Protein AF-A0A386TYF2-F1 (afdb_monomer_lite)

Secondary structure (DSSP, 8-state):
---------THHHHHHHHHHHHEEEEEEEEEEE-TTS-EEEEEEEEEEEEEEEGGGHHHHHHHHHHTTT-SEEEEEGGGTEEEEEE-SHHHHHHHIIIIITTS---SHHHHHHHHHHHHHHHTT--EESSHHHHHHHH---THHHHHHHHTT--HHHHHHHHHHHHGGG-TT-GGG-

pLDDT: mean 85.6, std 17.64, range [32.5, 98.44]

Radius of gyration: 18.04 Å; chains: 1; bounding box: 33×43×67 Å

Structure (mmCIF, N/CA/C/O backbone):
data_AF-A0A386TYF2-F1
#
_entry.id   AF-A0A386TYF2-F1
#
loop_
_atom_site.group_PDB
_atom_site.id
_atom_site.type_symbol
_atom_site.label_atom_id
_atom_site.label_alt_id
_atom_site.label_comp_id
_atom_site.label_asym_id
_atom_site.label_entity_id
_atom_site.label_seq_id
_atom_site.pdbx_PDB_ins_code
_atom_site.Cartn_x
_atom_site.Cartn_y
_atom_site.Cartn_z
_atom_site.occupancy
_atom_site.B_iso_or_equiv
_atom_site.auth_seq_id
_atom_site.auth_comp_id
_atom_site.auth_asym_id
_atom_site.auth_atom_id
_atom_site.pdbx_PDB_model_num
ATOM 1 N N . MET A 1 1 ? 14.146 -8.128 36.044 1.00 33.00 1 MET A N 1
ATOM 2 C CA . MET A 1 1 ? 12.817 -8.652 35.669 1.00 33.00 1 MET A CA 1
ATOM 3 C C . MET A 1 1 ? 12.131 -7.577 34.838 1.00 33.00 1 MET A C 1
ATOM 5 O O . MET A 1 1 ? 11.659 -6.600 35.399 1.00 33.00 1 MET A O 1
ATOM 9 N N . MET A 1 2 ? 12.237 -7.659 33.509 1.00 32.50 2 MET A N 1
ATOM 10 C CA . MET A 1 2 ? 11.635 -6.668 32.611 1.00 32.50 2 MET A CA 1
ATOM 11 C C . MET A 1 2 ? 10.142 -6.954 32.494 1.00 32.50 2 MET A C 1
ATOM 13 O O . MET A 1 2 ? 9.746 -8.071 32.171 1.00 32.50 2 MET A O 1
ATOM 17 N N . ILE A 1 3 ? 9.334 -5.947 32.806 1.00 37.25 3 ILE A N 1
ATOM 18 C CA . ILE A 1 3 ? 7.883 -5.991 32.674 1.00 37.25 3 ILE A CA 1
ATOM 19 C C . ILE A 1 3 ? 7.567 -6.155 31.184 1.00 37.25 3 ILE A C 1
ATOM 21 O O . ILE A 1 3 ? 7.871 -5.289 30.367 1.00 37.25 3 ILE A O 1
ATOM 25 N N . THR A 1 4 ? 6.980 -7.294 30.835 1.00 41.66 4 THR A N 1
ATOM 26 C CA . THR A 1 4 ? 6.331 -7.543 29.551 1.00 41.66 4 THR A CA 1
ATOM 27 C C . THR A 1 4 ? 5.233 -6.503 29.343 1.00 41.66 4 THR A C 1
ATOM 29 O O . THR A 1 4 ? 4.177 -6.599 29.969 1.00 41.66 4 THR A O 1
ATOM 32 N N . ASN A 1 5 ? 5.444 -5.529 28.454 1.00 36.44 5 ASN A N 1
ATOM 33 C CA . ASN A 1 5 ? 4.356 -4.683 27.965 1.00 36.44 5 ASN A CA 1
ATOM 34 C C . ASN A 1 5 ? 3.533 -5.493 26.955 1.00 36.44 5 ASN A C 1
ATOM 36 O O . ASN A 1 5 ? 3.601 -5.301 25.747 1.00 36.44 5 ASN A O 1
ATOM 40 N N . ASN A 1 6 ? 2.747 -6.428 27.484 1.00 41.59 6 ASN A N 1
ATOM 41 C CA . ASN A 1 6 ? 1.716 -7.174 26.772 1.00 41.59 6 ASN A CA 1
ATOM 42 C C . ASN A 1 6 ? 0.462 -6.293 26.578 1.00 41.59 6 ASN A C 1
ATOM 44 O O . ASN A 1 6 ? -0.670 -6.749 26.723 1.00 41.59 6 ASN A O 1
ATOM 48 N N . ASN A 1 7 ? 0.658 -4.996 26.305 1.00 44.41 7 ASN A N 1
ATOM 49 C CA . ASN A 1 7 ? -0.407 -4.119 25.844 1.00 44.41 7 ASN A CA 1
ATOM 50 C C . ASN A 1 7 ? -0.660 -4.511 24.396 1.00 44.41 7 ASN A C 1
ATOM 52 O O . ASN A 1 7 ? -0.012 -3.990 23.492 1.00 44.41 7 ASN A O 1
ATOM 56 N N . ASN A 1 8 ? -1.543 -5.496 24.217 1.00 57.31 8 ASN A N 1
ATOM 57 C CA . ASN A 1 8 ? -2.093 -5.932 22.941 1.00 57.31 8 ASN A CA 1
ATOM 58 C C . ASN A 1 8 ? -2.192 -4.739 21.989 1.00 57.31 8 ASN A C 1
ATOM 60 O O . ASN A 1 8 ? -3.055 -3.881 22.180 1.00 57.31 8 ASN A O 1
ATOM 64 N N . ASN A 1 9 ? -1.281 -4.649 21.018 1.00 76.88 9 ASN A N 1
ATOM 65 C CA . ASN A 1 9 ? -1.188 -3.484 20.153 1.00 76.88 9 ASN A CA 1
ATOM 66 C C . ASN A 1 9 ? -2.365 -3.496 19.164 1.00 76.88 9 ASN A C 1
ATOM 68 O O . ASN A 1 9 ? -2.241 -3.968 18.034 1.00 76.88 9 ASN A O 1
ATOM 72 N N . LYS A 1 10 ? -3.524 -3.013 19.632 1.00 91.38 10 LYS A N 1
ATOM 73 C CA . LYS A 1 10 ? -4.801 -2.904 18.908 1.00 91.38 10 LYS A CA 1
ATOM 74 C C . LYS A 1 10 ? -4.659 -2.147 17.593 1.00 91.38 10 LYS A C 1
ATOM 76 O O . LYS A 1 10 ? -5.454 -2.378 16.683 1.00 91.38 10 LYS A O 1
ATOM 81 N N . PHE A 1 11 ? -3.640 -1.290 17.494 1.00 94.06 11 PHE A N 1
ATOM 82 C CA . PHE A 1 11 ? -3.335 -0.531 16.296 1.00 94.06 11 PHE A CA 1
ATOM 83 C C . PHE A 1 11 ? -3.154 -1.433 15.081 1.00 94.06 11 PHE A C 1
ATOM 85 O O . PHE A 1 11 ? -3.748 -1.135 14.060 1.00 94.06 11 PHE A O 1
ATOM 92 N N . PHE A 1 12 ? -2.388 -2.530 15.151 1.00 94.88 12 PHE A N 1
ATOM 93 C CA . PHE A 1 12 ? -2.109 -3.315 13.941 1.00 94.88 12 PHE A CA 1
ATOM 94 C C . PHE A 1 12 ? -3.345 -4.039 13.388 1.00 94.88 12 PHE A C 1
ATOM 96 O O . PHE A 1 12 ? -3.616 -3.873 12.199 1.00 94.88 12 PHE A O 1
ATOM 103 N N . PRO A 1 13 ? -4.146 -4.766 14.195 1.00 95.12 13 PRO A N 1
ATOM 104 C CA . PRO A 1 13 ? -5.418 -5.302 13.720 1.00 95.12 13 PRO A CA 1
ATOM 105 C C . PRO A 1 13 ? -6.351 -4.217 13.166 1.00 95.12 13 PRO A C 1
ATOM 107 O O . PRO A 1 13 ? -6.885 -4.370 12.069 1.00 95.12 13 PRO A O 1
ATOM 110 N N . TRP A 1 14 ? -6.492 -3.092 13.880 1.00 95.44 14 TRP A N 1
ATOM 111 C CA . TRP A 1 14 ? -7.281 -1.951 13.412 1.00 95.44 14 TRP A CA 1
ATOM 112 C C . TRP A 1 14 ? -6.755 -1.390 12.087 1.00 95.44 14 TRP A C 1
ATOM 114 O O . TRP A 1 14 ? -7.526 -1.156 11.162 1.00 95.44 14 TRP A O 1
ATOM 124 N N . PHE A 1 15 ? -5.445 -1.220 11.957 1.00 96.19 15 PHE A N 1
ATOM 125 C CA . PHE A 1 15 ? -4.796 -0.662 10.780 1.00 96.19 15 PHE A CA 1
ATOM 126 C C . PHE A 1 15 ? -4.966 -1.571 9.563 1.00 96.19 15 PHE A C 1
ATOM 128 O O . PHE A 1 15 ? -5.237 -1.076 8.472 1.00 96.19 15 PHE A O 1
ATOM 135 N N . VAL A 1 16 ? -4.889 -2.895 9.732 1.00 96.06 16 VAL A N 1
ATOM 136 C CA . VAL A 1 16 ? -5.169 -3.833 8.635 1.00 96.06 16 VAL A CA 1
ATOM 137 C C . VAL A 1 16 ? -6.628 -3.744 8.194 1.00 96.06 16 VAL A C 1
ATOM 139 O O . VAL A 1 16 ? -6.886 -3.667 6.994 1.00 96.06 16 VAL A O 1
ATOM 142 N N . GLY A 1 17 ? -7.573 -3.643 9.132 1.00 95.62 17 GLY A N 1
ATOM 143 C CA . GLY A 1 17 ? -8.981 -3.391 8.809 1.00 95.62 17 GLY A CA 1
ATOM 144 C C . GLY A 1 17 ? -9.199 -2.069 8.082 1.00 95.62 17 GLY A C 1
ATOM 145 O O . GLY A 1 17 ? -9.898 -2.009 7.071 1.00 95.62 17 GLY A O 1
ATOM 146 N N . PHE A 1 18 ? -8.545 -1.008 8.548 1.00 96.12 18 PHE A N 1
ATOM 147 C CA . PHE A 1 18 ? -8.551 0.291 7.888 1.00 96.12 18 PHE A CA 1
ATOM 148 C C . PHE A 1 18 ? -7.983 0.196 6.466 1.00 96.12 18 PHE A C 1
ATOM 150 O O . PHE A 1 18 ? -8.555 0.749 5.526 1.00 96.12 18 PHE A O 1
ATOM 157 N N . CYS A 1 19 ? -6.908 -0.570 6.276 1.00 96.44 19 CYS A N 1
ATOM 158 C CA . CYS A 1 19 ? -6.341 -0.812 4.960 1.00 96.44 19 CYS A CA 1
ATOM 159 C C . CYS A 1 19 ? -7.258 -1.607 4.038 1.00 96.44 19 CYS A C 1
ATOM 161 O O . CYS A 1 19 ? -7.335 -1.289 2.851 1.00 96.44 19 CYS A O 1
ATOM 163 N N . ASP A 1 20 ? -7.989 -2.584 4.568 1.00 94.94 20 ASP A N 1
ATOM 164 C CA . ASP A 1 20 ? -9.006 -3.285 3.795 1.00 94.94 20 ASP A CA 1
ATOM 165 C C . ASP A 1 20 ? -10.074 -2.312 3.241 1.00 94.94 20 ASP A C 1
ATOM 167 O O . ASP A 1 20 ? -10.586 -2.508 2.136 1.00 94.94 20 ASP A O 1
ATOM 171 N N . ALA A 1 21 ? -10.361 -1.219 3.961 1.00 93.94 21 ALA A N 1
ATOM 172 C CA . ALA A 1 21 ? -11.353 -0.214 3.578 1.00 93.94 21 ALA A CA 1
ATOM 173 C C . ALA A 1 21 ? -10.824 0.945 2.702 1.00 93.94 21 ALA A C 1
ATOM 175 O O . ALA A 1 21 ? -11.572 1.414 1.835 1.00 93.94 21 ALA A O 1
ATOM 176 N N . GLU A 1 22 ? -9.593 1.423 2.936 1.00 93.69 22 GLU A N 1
ATOM 177 C CA . GLU A 1 22 ? -9.068 2.691 2.380 1.00 93.69 22 GLU A CA 1
ATOM 178 C C . GLU A 1 22 ? -7.671 2.599 1.731 1.00 93.69 22 GLU A C 1
ATOM 180 O O . GLU A 1 22 ? -7.291 3.486 0.960 1.00 93.69 22 GLU A O 1
ATOM 185 N N . CYS A 1 23 ? -6.876 1.557 2.006 1.00 94.75 23 CYS A N 1
ATOM 186 C CA . CYS A 1 23 ? -5.542 1.438 1.405 1.00 94.75 23 CYS A CA 1
ATOM 187 C C . CYS A 1 23 ? -5.628 1.045 -0.076 1.00 94.75 23 CYS A C 1
ATOM 189 O O . CYS A 1 23 ? -6.568 0.405 -0.543 1.00 94.75 23 CYS A O 1
ATOM 191 N N . SER A 1 24 ? -4.589 1.395 -0.827 1.00 95.69 24 SER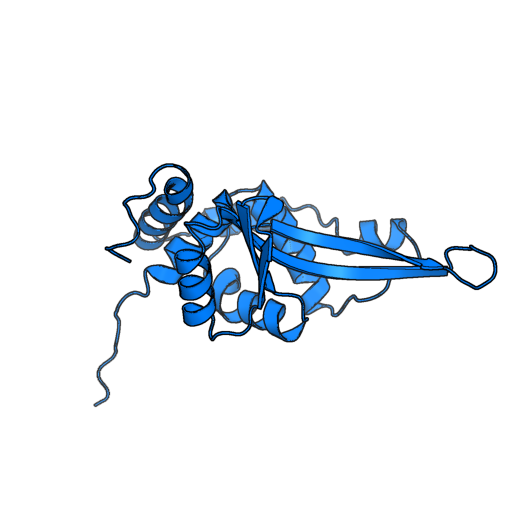 A N 1
ATOM 192 C CA . SER A 1 24 ? -4.374 0.948 -2.196 1.00 95.69 24 SER A CA 1
ATOM 193 C C . SER A 1 24 ? -2.982 0.344 -2.325 1.00 95.69 24 SER A C 1
ATOM 195 O O . SER A 1 24 ? -1.974 1.034 -2.146 1.00 95.69 24 SER A O 1
ATOM 197 N N . PHE A 1 25 ? -2.939 -0.948 -2.651 1.00 96.25 25 PHE A N 1
ATOM 198 C CA . PHE A 1 25 ? -1.725 -1.669 -3.029 1.00 96.25 25 PHE A CA 1
ATOM 199 C C . PHE A 1 25 ? -1.567 -1.594 -4.547 1.00 96.25 25 PHE A C 1
ATOM 201 O O . PHE A 1 25 ? -2.369 -2.145 -5.308 1.00 96.25 25 PHE A O 1
ATOM 208 N N . ILE A 1 26 ? -0.554 -0.860 -4.994 1.00 94.94 26 ILE A N 1
ATOM 209 C CA . ILE A 1 26 ? -0.356 -0.505 -6.395 1.00 94.94 26 ILE A CA 1
ATOM 210 C C . ILE A 1 26 ? 0.889 -1.212 -6.912 1.00 94.94 26 ILE A C 1
ATOM 212 O O . ILE A 1 26 ? 1.979 -1.035 -6.374 1.00 94.94 26 ILE A O 1
ATOM 216 N N . THR A 1 27 ? 0.718 -1.957 -8.001 1.00 93.81 27 THR A N 1
ATOM 217 C CA . THR A 1 27 ? 1.809 -2.534 -8.790 1.00 93.81 27 THR A CA 1
ATOM 218 C C . THR A 1 27 ? 1.598 -2.127 -10.242 1.00 93.81 27 THR A C 1
ATOM 220 O O . THR A 1 27 ? 0.709 -2.654 -10.906 1.00 93.81 27 THR A O 1
ATOM 223 N N . ASN A 1 28 ? 2.380 -1.158 -10.717 1.00 92.06 28 ASN A N 1
ATOM 224 C CA . ASN A 1 28 ? 2.200 -0.549 -12.035 1.00 92.06 28 ASN A CA 1
ATOM 225 C C . ASN A 1 28 ? 3.414 -0.771 -12.934 1.00 92.06 28 ASN A C 1
ATOM 227 O O . ASN A 1 28 ? 4.559 -0.678 -12.487 1.00 92.06 28 ASN A O 1
ATOM 231 N N . LEU A 1 29 ? 3.152 -0.952 -14.226 1.00 92.75 29 LEU A N 1
ATOM 232 C CA . LEU A 1 29 ? 4.169 -0.910 -15.269 1.00 92.75 29 LEU A CA 1
ATOM 233 C C . LEU A 1 29 ? 4.366 0.522 -15.765 1.00 92.75 29 LEU A C 1
ATOM 235 O O . LEU A 1 29 ? 3.410 1.230 -16.073 1.00 92.75 29 LEU A O 1
ATOM 239 N N . VAL A 1 30 ? 5.624 0.938 -15.874 1.00 93.62 30 VAL A N 1
ATOM 240 C CA . VAL A 1 30 ? 6.022 2.220 -16.459 1.00 93.62 30 VAL A CA 1
ATOM 241 C C . VAL A 1 30 ? 6.901 1.932 -17.677 1.00 93.62 30 VAL A C 1
ATOM 243 O O . VAL A 1 30 ? 8.011 1.421 -17.492 1.00 93.62 30 VAL A O 1
ATOM 246 N N . PRO A 1 31 ? 6.445 2.226 -18.910 1.00 94.50 31 PRO A N 1
ATOM 247 C CA . PRO A 1 31 ? 7.212 1.921 -20.112 1.00 94.50 31 PRO A CA 1
ATOM 248 C C . PRO A 1 31 ? 8.528 2.705 -20.135 1.00 94.50 31 PRO A C 1
ATOM 250 O O . PRO A 1 31 ? 8.576 3.900 -19.837 1.00 94.50 31 PRO A O 1
ATOM 253 N N . ARG A 1 32 ? 9.612 2.023 -20.503 1.00 93.81 32 ARG A N 1
ATOM 254 C CA . ARG A 1 32 ? 10.900 2.629 -20.842 1.00 93.81 32 ARG A CA 1
ATOM 255 C C . ARG A 1 32 ? 10.959 2.780 -22.350 1.00 93.81 32 ARG A C 1
ATOM 257 O O . ARG A 1 32 ? 10.919 1.793 -23.078 1.00 93.81 32 ARG A O 1
ATOM 264 N N . ILE A 1 33 ? 11.041 4.026 -22.791 1.00 94.62 33 ILE A N 1
ATOM 265 C CA . ILE A 1 33 ? 10.981 4.401 -24.198 1.00 94.62 33 ILE A CA 1
ATOM 266 C C . ILE A 1 33 ? 12.369 4.881 -24.624 1.00 94.62 33 ILE A C 1
ATOM 268 O O . ILE A 1 33 ? 13.015 5.640 -23.899 1.00 94.62 33 ILE A O 1
ATOM 272 N N . ASN A 1 34 ? 12.856 4.398 -25.766 1.00 94.25 34 ASN A N 1
ATOM 273 C CA . ASN A 1 34 ? 14.127 4.843 -26.333 1.00 94.25 34 ASN A CA 1
ATOM 274 C C . ASN A 1 34 ? 13.970 6.143 -27.150 1.00 94.25 34 ASN A C 1
ATOM 276 O O . ASN A 1 34 ? 12.873 6.660 -27.337 1.00 94.25 34 ASN A O 1
ATOM 280 N N . LYS A 1 35 ? 15.078 6.647 -27.706 1.00 94.62 35 LYS A N 1
ATOM 281 C CA . LYS A 1 35 ? 15.106 7.856 -28.555 1.00 94.62 35 LYS A CA 1
ATOM 282 C C . LYS A 1 35 ? 14.237 7.790 -29.825 1.00 94.62 35 LYS A C 1
ATOM 284 O O . LYS A 1 35 ? 14.009 8.818 -30.446 1.00 94.62 35 LYS A O 1
ATOM 289 N N . HIS A 1 36 ? 13.784 6.600 -30.220 1.00 94.62 36 HIS A N 1
ATOM 290 C CA . HIS A 1 36 ? 12.935 6.363 -31.392 1.00 94.62 36 HIS A CA 1
ATOM 291 C C . HIS A 1 36 ? 11.464 6.128 -31.017 1.00 94.62 36 HIS A C 1
ATOM 293 O O . HIS A 1 36 ? 10.705 5.620 -31.833 1.00 94.62 36 HIS A O 1
ATOM 299 N N . ASN A 1 37 ? 11.056 6.465 -29.790 1.00 93.44 37 ASN A N 1
ATOM 300 C CA . ASN A 1 37 ? 9.708 6.223 -29.272 1.00 93.44 37 ASN A CA 1
ATOM 301 C C . ASN A 1 37 ? 9.290 4.740 -29.220 1.00 93.44 37 ASN A C 1
ATOM 303 O O . ASN A 1 37 ? 8.102 4.427 -29.183 1.00 93.44 37 ASN A O 1
ATOM 307 N N . ILE A 1 38 ? 10.255 3.818 -29.157 1.00 93.69 38 ILE A N 1
ATOM 308 C CA . ILE A 1 38 ? 9.998 2.377 -29.040 1.00 93.69 38 ILE A CA 1
ATOM 309 C C . ILE A 1 38 ? 10.116 1.962 -27.571 1.00 93.69 38 ILE A C 1
ATOM 311 O O . ILE A 1 38 ? 11.094 2.308 -26.899 1.00 93.69 38 ILE A O 1
ATOM 315 N N . ILE A 1 39 ? 9.133 1.201 -27.080 1.00 93.81 39 ILE A N 1
ATOM 316 C CA . ILE A 1 39 ? 9.173 0.587 -25.748 1.00 93.81 39 ILE A CA 1
ATOM 317 C C . ILE A 1 39 ? 10.214 -0.534 -25.762 1.00 93.81 39 ILE A C 1
ATOM 319 O O . ILE A 1 39 ? 10.113 -1.467 -26.550 1.00 93.81 39 ILE A O 1
ATOM 323 N N . THR A 1 40 ? 11.211 -0.449 -24.886 1.00 94.12 40 THR A N 1
ATOM 324 C CA . THR A 1 40 ? 12.287 -1.450 -24.788 1.00 94.12 40 THR A CA 1
ATOM 325 C C . THR A 1 40 ? 12.156 -2.357 -23.574 1.00 94.12 40 THR A C 1
ATOM 327 O O . THR A 1 40 ? 12.732 -3.437 -23.540 1.00 94.12 40 THR A O 1
ATOM 330 N N . SER A 1 41 ? 11.467 -1.885 -22.538 1.00 94.88 41 SER A N 1
ATOM 331 C CA . SER A 1 41 ? 11.216 -2.610 -21.292 1.00 94.88 41 SER A CA 1
ATOM 332 C C . SER A 1 41 ? 10.182 -1.851 -20.467 1.00 94.88 41 SER A C 1
ATOM 334 O O . SER A 1 41 ? 9.793 -0.732 -20.813 1.00 94.88 41 SER A O 1
ATOM 336 N N . TYR A 1 42 ? 9.774 -2.415 -19.338 1.00 95.75 42 TYR A N 1
ATOM 337 C CA . TYR A 1 42 ? 8.943 -1.736 -18.357 1.00 95.75 42 TYR A CA 1
ATOM 338 C C . TYR A 1 42 ? 9.643 -1.739 -17.006 1.00 95.75 42 TYR A C 1
ATOM 340 O O . TYR A 1 42 ? 10.159 -2.759 -16.554 1.00 95.75 42 TYR A O 1
ATOM 348 N N . ARG A 1 43 ? 9.638 -0.588 -16.333 1.00 94.88 43 ARG A N 1
ATOM 349 C CA . ARG A 1 43 ? 9.937 -0.523 -14.903 1.00 94.88 43 ARG A CA 1
ATOM 350 C C . ARG A 1 43 ? 8.690 -0.947 -14.137 1.00 94.88 43 ARG A C 1
ATOM 352 O O . ARG A 1 43 ? 7.612 -0.424 -14.415 1.00 94.88 43 ARG A O 1
ATOM 359 N N . VAL A 1 44 ? 8.852 -1.803 -13.138 1.00 94.69 44 VAL A N 1
ATOM 360 C CA . VAL A 1 44 ? 7.779 -2.128 -12.194 1.00 94.69 44 VAL A CA 1
ATOM 361 C C . VAL A 1 44 ? 7.853 -1.167 -11.010 1.00 94.69 44 VAL A C 1
ATOM 363 O O . VAL A 1 44 ? 8.917 -0.961 -10.428 1.00 94.69 44 VAL A O 1
ATOM 366 N N . SER A 1 45 ? 6.736 -0.517 -10.695 1.00 94.44 45 SER A N 1
ATOM 367 C CA . SER A 1 45 ? 6.610 0.432 -9.589 1.00 94.44 45 SER A CA 1
ATOM 368 C C . SER A 1 45 ? 5.638 -0.108 -8.554 1.00 94.44 45 SER A C 1
ATOM 370 O O . SER A 1 45 ? 4.477 -0.359 -8.880 1.00 94.44 45 SER A O 1
ATOM 372 N N . TYR A 1 46 ? 6.089 -0.178 -7.305 1.00 96.44 46 TYR A N 1
ATOM 373 C CA . TYR A 1 46 ? 5.270 -0.556 -6.156 1.00 96.44 46 TYR A CA 1
ATOM 374 C C . TYR A 1 46 ? 4.923 0.669 -5.320 1.00 96.44 46 TYR A C 1
ATOM 376 O O . TYR A 1 46 ? 5.712 1.613 -5.226 1.00 96.44 46 TYR A O 1
ATOM 384 N N . ARG A 1 47 ? 3.730 0.671 -4.731 1.00 96.94 47 ARG A N 1
ATOM 385 C CA . ARG A 1 47 ? 3.322 1.682 -3.757 1.00 96.94 47 ARG A CA 1
ATOM 38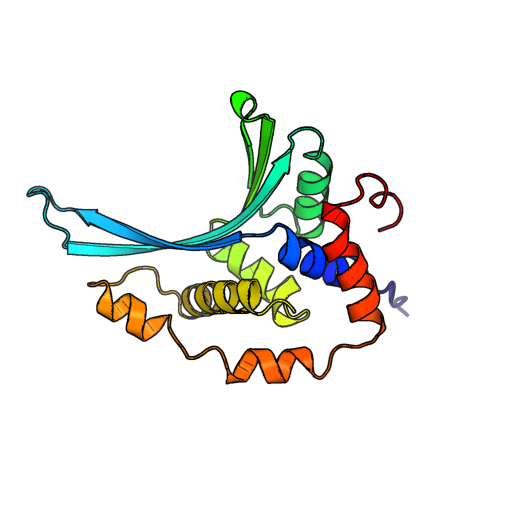6 C C . ARG A 1 47 ? 2.229 1.138 -2.849 1.00 96.94 47 ARG A C 1
ATOM 388 O O . ARG A 1 47 ? 1.277 0.533 -3.334 1.00 96.94 47 ARG A O 1
ATOM 395 N N . ILE A 1 48 ? 2.331 1.441 -1.561 1.00 98.12 48 ILE A N 1
ATOM 396 C CA . ILE A 1 48 ? 1.205 1.371 -0.624 1.00 98.12 48 ILE A CA 1
ATOM 397 C C . ILE A 1 48 ? 0.774 2.809 -0.359 1.00 98.12 48 ILE A C 1
ATOM 399 O O . ILE A 1 48 ? 1.617 3.639 -0.013 1.00 98.12 48 ILE A O 1
ATOM 403 N N . GLN A 1 49 ? -0.500 3.138 -0.560 1.00 97.12 49 GLN A N 1
ATOM 404 C CA . GLN A 1 49 ? -0.989 4.487 -0.273 1.00 97.12 49 GLN A CA 1
ATOM 405 C C . GLN A 1 49 ? -2.379 4.509 0.355 1.00 97.12 49 GLN A C 1
ATOM 407 O O . GLN A 1 49 ? -3.187 3.620 0.107 1.00 97.12 49 GLN A O 1
ATOM 412 N N . MET A 1 50 ? -2.650 5.562 1.121 1.00 96.00 50 MET A N 1
ATOM 413 C CA . MET A 1 50 ? -3.942 5.867 1.740 1.00 96.00 50 MET A CA 1
ATOM 414 C C . MET A 1 50 ? -4.260 7.331 1.484 1.00 96.00 50 MET A C 1
ATOM 416 O O . MET A 1 50 ? -3.496 8.192 1.917 1.00 96.00 50 MET A O 1
ATOM 420 N N . GLY A 1 51 ? -5.350 7.606 0.773 1.00 95.12 51 GLY A N 1
ATOM 421 C CA . GLY A 1 51 ? -5.845 8.962 0.539 1.00 95.12 51 GLY A CA 1
ATOM 422 C C . GLY A 1 51 ? -7.053 9.234 1.421 1.00 95.12 51 GLY A C 1
ATOM 423 O O . GLY A 1 51 ? -8.012 8.471 1.379 1.00 95.12 51 GLY A O 1
ATOM 424 N N . LEU A 1 52 ? -7.012 10.306 2.206 1.00 95.12 52 LEU A N 1
ATOM 425 C CA . LEU A 1 52 ? -8.130 10.777 3.022 1.00 95.12 52 LEU A CA 1
ATOM 426 C C . LEU A 1 52 ? -8.437 12.237 2.709 1.00 95.12 52 LEU A C 1
ATOM 428 O O . LEU A 1 52 ? -7.629 12.956 2.123 1.00 95.12 52 LEU A O 1
ATOM 432 N N . HIS A 1 53 ? -9.606 12.703 3.142 1.00 94.75 53 HIS A N 1
ATOM 433 C CA . HIS A 1 53 ? -9.911 14.126 3.099 1.00 94.75 53 HIS A CA 1
ATOM 434 C C . HIS A 1 53 ? -8.888 14.910 3.941 1.00 94.75 53 HIS A C 1
ATOM 436 O O . HIS A 1 53 ? -8.469 14.454 4.999 1.00 94.75 53 HIS A O 1
ATOM 442 N N . ILE A 1 54 ? -8.514 16.122 3.532 1.00 95.38 54 ILE A N 1
ATOM 443 C CA . ILE A 1 54 ? -7.436 16.894 4.182 1.00 95.38 54 ILE A CA 1
ATOM 444 C C . ILE A 1 54 ? -7.695 17.200 5.671 1.00 95.38 54 ILE A C 1
ATOM 446 O O . ILE A 1 54 ? -6.764 17.318 6.459 1.00 95.38 54 ILE A O 1
ATOM 450 N N . LYS A 1 55 ? -8.969 17.271 6.082 1.00 94.50 55 LYS A N 1
ATOM 451 C CA . LYS A 1 55 ? -9.383 17.402 7.498 1.00 94.50 55 LYS A CA 1
ATOM 452 C C . LYS A 1 55 ? -8.977 16.200 8.359 1.00 94.50 55 LYS A C 1
ATOM 454 O O . LYS A 1 55 ? -8.783 16.351 9.557 1.00 94.50 55 LYS A O 1
ATOM 459 N N . ASP A 1 56 ? -8.829 15.043 7.728 1.00 94.25 56 ASP A N 1
ATOM 460 C CA . ASP A 1 56 ? -8.481 13.768 8.344 1.00 94.25 56 ASP A CA 1
ATOM 461 C C . ASP A 1 56 ? -6.963 13.493 8.244 1.00 94.25 56 ASP A C 1
ATOM 463 O O . ASP A 1 56 ? -6.498 12.409 8.586 1.00 94.25 56 ASP A O 1
ATOM 467 N N . LYS A 1 57 ? -6.154 14.481 7.821 1.00 95.56 57 LYS A N 1
ATOM 468 C CA . LYS A 1 57 ? -4.686 14.375 7.714 1.00 95.56 57 LYS A CA 1
ATOM 469 C C . LYS A 1 57 ? -4.021 13.902 9.009 1.00 95.56 57 LYS A C 1
ATOM 471 O O . LYS A 1 57 ? -3.074 13.123 8.951 1.00 95.56 57 LYS A O 1
ATOM 476 N N . VAL A 1 58 ? -4.543 14.312 10.165 1.00 95.94 58 VAL A N 1
ATOM 477 C CA . VAL A 1 58 ? -4.016 13.901 11.478 1.00 95.94 58 VAL A CA 1
ATOM 478 C C . VAL A 1 58 ? -4.007 12.376 11.655 1.00 95.94 58 VAL A C 1
ATOM 480 O O . VAL A 1 58 ? -3.123 11.827 12.306 1.00 95.94 58 VAL A O 1
ATOM 483 N N . ILE A 1 59 ? -4.943 11.666 11.015 1.00 94.81 59 ILE A N 1
ATOM 484 C CA . ILE A 1 59 ? -5.000 10.199 11.028 1.00 94.81 59 ILE A CA 1
ATOM 485 C C . ILE A 1 59 ? -3.829 9.620 10.234 1.00 94.81 59 ILE A C 1
ATOM 487 O O . ILE A 1 59 ? -3.184 8.677 10.684 1.00 94.81 59 ILE A O 1
ATOM 491 N N . LEU A 1 60 ? -3.513 10.208 9.077 1.00 96.88 60 LEU A N 1
ATOM 492 C CA . LEU A 1 60 ? -2.365 9.805 8.264 1.00 96.88 60 LEU A CA 1
ATOM 493 C C . LEU A 1 60 ? -1.044 10.065 8.991 1.00 96.88 60 LEU A C 1
ATOM 495 O O . LEU A 1 60 ? -0.149 9.226 8.950 1.00 96.88 60 LEU A O 1
ATOM 499 N N . GLU A 1 61 ? -0.926 11.200 9.680 1.00 97.50 61 GLU A N 1
ATOM 500 C CA . GLU A 1 61 ? 0.241 11.526 10.507 1.00 97.50 61 GLU A CA 1
ATOM 501 C C . GLU A 1 61 ? 0.414 10.517 11.645 1.00 97.50 61 GLU A C 1
ATOM 503 O O . GLU A 1 61 ? 1.516 10.003 11.845 1.00 97.50 61 GLU A O 1
ATOM 508 N N . HIS A 1 62 ? -0.677 10.166 12.331 1.00 95.94 62 HIS A N 1
ATOM 509 C CA . HIS A 1 62 ? -0.666 9.156 13.384 1.00 95.94 62 HIS A CA 1
ATOM 510 C C . HIS A 1 62 ? -0.271 7.771 12.855 1.00 95.94 62 HIS A C 1
ATOM 512 O O . HIS A 1 62 ? 0.625 7.138 13.409 1.00 95.94 62 HIS A O 1
ATOM 518 N N . ILE A 1 63 ? -0.880 7.315 11.754 1.00 96.25 63 ILE A N 1
ATOM 519 C CA . ILE A 1 63 ? -0.528 6.042 11.109 1.00 96.25 63 ILE A CA 1
ATOM 520 C C . ILE A 1 63 ? 0.953 6.036 10.720 1.00 96.25 63 ILE A C 1
ATOM 522 O O . ILE A 1 63 ? 1.656 5.065 10.993 1.00 96.25 63 ILE A O 1
ATOM 526 N N . ASN A 1 64 ? 1.451 7.117 10.112 1.00 97.25 64 ASN A N 1
ATOM 527 C CA . ASN A 1 64 ? 2.853 7.200 9.719 1.00 97.25 64 ASN A CA 1
ATOM 528 C C . ASN A 1 64 ? 3.779 7.099 10.936 1.00 97.25 64 ASN A C 1
ATOM 530 O O . ASN A 1 64 ? 4.767 6.372 10.887 1.00 97.25 64 ASN A O 1
ATOM 534 N N . LEU A 1 65 ? 3.445 7.779 12.037 1.00 96.31 65 LEU A N 1
ATOM 535 C CA . LEU A 1 65 ? 4.211 7.725 13.281 1.00 96.31 65 LEU A CA 1
ATOM 536 C C . LEU A 1 65 ? 4.253 6.306 13.869 1.00 96.31 65 LEU A C 1
ATOM 538 O O . LEU A 1 65 ? 5.333 5.828 14.211 1.00 96.31 65 LEU A O 1
ATOM 542 N N . GLN A 1 66 ? 3.110 5.616 13.928 1.00 95.31 66 GLN A N 1
ATOM 543 C CA . GLN A 1 66 ? 3.024 4.230 14.412 1.00 95.31 66 GLN A CA 1
ATOM 544 C C . GLN A 1 66 ? 3.825 3.249 13.542 1.00 95.31 66 GLN A C 1
ATOM 546 O O . GLN A 1 66 ? 4.343 2.252 14.040 1.00 95.31 66 GLN A O 1
ATOM 551 N N . LEU A 1 67 ? 3.986 3.554 12.251 1.00 95.06 67 LEU A N 1
ATOM 552 C CA . LEU A 1 67 ? 4.816 2.793 11.309 1.00 95.06 67 LEU A CA 1
ATOM 553 C C . LEU A 1 67 ? 6.282 3.275 11.269 1.00 95.06 67 LEU A C 1
ATOM 555 O O . LEU A 1 67 ? 7.039 2.924 10.362 1.00 95.06 67 LEU A O 1
ATOM 559 N N . GLY A 1 68 ? 6.708 4.080 12.248 1.00 94.38 68 GLY A N 1
ATOM 560 C CA . GLY A 1 68 ? 8.093 4.530 12.400 1.00 94.38 68 GLY A CA 1
ATOM 561 C C . GLY A 1 68 ? 8.497 5.701 11.501 1.00 94.38 68 GLY A C 1
ATOM 562 O O . GLY A 1 68 ? 9.687 5.914 11.285 1.00 94.38 68 GLY A O 1
ATOM 563 N N . GLY A 1 69 ? 7.535 6.447 10.953 1.00 96.12 69 GLY A N 1
ATOM 564 C CA . GLY A 1 69 ? 7.767 7.675 10.184 1.00 96.12 69 GLY A CA 1
ATOM 565 C C . GLY A 1 69 ? 8.383 7.464 8.798 1.00 96.12 69 GLY A C 1
ATOM 566 O O . GLY A 1 69 ? 8.948 8.396 8.232 1.00 96.12 69 GLY A O 1
ATOM 567 N N . ILE A 1 70 ? 8.306 6.248 8.250 1.00 96.25 70 ILE A N 1
ATOM 568 C CA . ILE A 1 70 ? 8.970 5.867 6.989 1.00 96.25 70 ILE A CA 1
ATOM 569 C C . ILE A 1 70 ? 8.178 6.254 5.728 1.00 96.25 70 ILE A C 1
ATOM 571 O O . ILE A 1 70 ? 8.701 6.183 4.613 1.00 96.25 70 ILE A O 1
ATOM 575 N N . GLY A 1 71 ? 6.909 6.637 5.881 1.00 96.69 71 GLY A N 1
ATOM 576 C CA . GLY A 1 71 ? 6.044 7.083 4.796 1.00 96.69 71 GLY A CA 1
ATOM 577 C C . GLY A 1 71 ? 6.135 8.588 4.545 1.00 96.69 71 GLY A C 1
ATOM 578 O O . GLY A 1 71 ? 6.586 9.369 5.385 1.00 96.69 71 GLY A O 1
ATOM 579 N N . LYS A 1 72 ? 5.675 9.010 3.364 1.00 98.06 72 LYS A N 1
ATOM 580 C CA . LYS A 1 72 ? 5.597 10.420 2.960 1.00 98.06 72 LYS A CA 1
ATOM 581 C C . LYS A 1 72 ? 4.145 10.849 2.814 1.00 98.06 72 LYS A C 1
ATOM 583 O O . LYS A 1 72 ? 3.379 10.167 2.138 1.00 98.06 72 LYS A O 1
ATOM 588 N N . ILE A 1 73 ? 3.791 11.980 3.415 1.00 98.12 73 ILE A N 1
ATOM 589 C CA . ILE A 1 73 ? 2.460 12.581 3.295 1.00 98.12 73 ILE A CA 1
ATOM 590 C C . ILE A 1 73 ? 2.506 13.667 2.222 1.00 98.12 73 ILE A C 1
ATOM 592 O O . ILE A 1 73 ? 3.374 14.539 2.248 1.00 98.12 73 ILE A O 1
ATOM 596 N N . TYR A 1 74 ? 1.575 13.591 1.277 1.00 97.88 74 TYR A N 1
ATOM 597 C CA . TYR A 1 74 ? 1.394 14.558 0.203 1.00 97.88 74 TYR A CA 1
ATOM 598 C C . TYR A 1 74 ? 0.034 15.226 0.357 1.00 97.88 74 TYR A C 1
ATOM 600 O O . TYR A 1 74 ? -0.987 14.544 0.364 1.00 97.88 74 TYR A O 1
ATOM 608 N N . ASP A 1 75 ? 0.017 16.553 0.442 1.00 97.50 75 ASP A N 1
ATOM 609 C CA . ASP A 1 75 ? -1.224 17.320 0.495 1.00 97.50 75 ASP A CA 1
ATOM 610 C C . ASP A 1 75 ? -1.619 17.788 -0.908 1.00 97.50 75 ASP A C 1
ATOM 612 O O . ASP A 1 75 ? -0.808 18.327 -1.665 1.00 97.50 75 ASP A O 1
ATOM 616 N N . TYR A 1 76 ? -2.899 17.632 -1.232 1.00 96.06 76 TYR A N 1
ATOM 617 C CA . TYR A 1 76 ? -3.519 18.096 -2.467 1.00 96.06 76 TYR A CA 1
ATOM 618 C C . TYR A 1 76 ? -4.678 19.048 -2.130 1.00 96.06 76 TYR A C 1
ATOM 620 O O . TYR A 1 76 ? -5.846 18.659 -2.236 1.00 96.06 76 TYR A O 1
ATOM 628 N N . PRO A 1 77 ? -4.397 20.315 -1.750 1.00 93.75 77 PRO A N 1
ATOM 629 C CA . PRO A 1 77 ? -5.412 21.240 -1.237 1.00 93.75 77 PRO A CA 1
ATOM 630 C C . PRO A 1 77 ? -6.586 21.470 -2.194 1.00 93.75 77 PRO A C 1
ATOM 632 O O . PRO A 1 77 ? -7.732 21.516 -1.762 1.00 93.75 77 PRO A O 1
ATOM 635 N N . ILE A 1 78 ? -6.317 21.532 -3.504 1.00 96.12 78 ILE A N 1
ATOM 636 C CA . ILE A 1 78 ? -7.344 21.722 -4.545 1.00 96.12 78 ILE A CA 1
ATOM 637 C C . ILE A 1 78 ? -8.341 20.552 -4.562 1.00 96.12 78 ILE A C 1
ATOM 639 O O . ILE A 1 78 ? -9.535 20.757 -4.755 1.00 96.12 78 ILE A O 1
ATOM 643 N N . LYS A 1 79 ? -7.862 19.324 -4.327 1.00 94.31 79 LYS A N 1
ATOM 644 C CA . LYS A 1 79 ? -8.697 18.115 -4.246 1.00 94.31 79 LYS A CA 1
ATOM 645 C C . LYS A 1 79 ? -9.268 17.880 -2.844 1.00 94.31 79 LYS A C 1
ATOM 647 O O . LYS A 1 79 ? -10.030 16.940 -2.660 1.00 94.31 79 LYS A O 1
ATOM 652 N N . GLN A 1 80 ? -8.897 18.720 -1.872 1.00 96.50 80 GLN A N 1
ATOM 653 C CA . GLN A 1 80 ? -9.169 18.533 -0.445 1.00 96.50 80 GLN A CA 1
ATOM 654 C C . GLN A 1 80 ? -8.752 17.143 0.056 1.00 96.50 80 GLN A C 1
ATOM 656 O O . GLN A 1 80 ? -9.436 16.534 0.876 1.00 96.50 80 GLN A O 1
ATOM 661 N N . GLU A 1 81 ? -7.610 16.654 -0.421 1.00 95.75 81 GLU A N 1
ATOM 662 C CA . GLU A 1 81 ? -7.090 15.320 -0.123 1.00 95.75 81 GLU A CA 1
ATOM 663 C C . GLU A 1 81 ? -5.698 15.425 0.510 1.00 95.75 81 GLU A C 1
ATOM 665 O O . GLU A 1 81 ? -4.915 16.313 0.172 1.00 95.75 81 GLU A O 1
ATOM 670 N N . SER A 1 82 ? -5.387 14.512 1.421 1.00 97.56 82 SER A N 1
ATOM 671 C CA . SER A 1 82 ? -4.032 14.230 1.881 1.00 97.56 82 SER A CA 1
ATOM 672 C C . SER A 1 82 ? -3.768 12.739 1.690 1.00 97.56 82 SER A C 1
ATOM 674 O O . SER A 1 82 ? -4.660 11.918 1.907 1.00 97.56 82 SER A O 1
ATOM 676 N N . THR A 1 83 ? -2.568 12.376 1.247 1.00 97.94 83 THR A N 1
ATOM 677 C CA . THR A 1 83 ? -2.227 10.992 0.909 1.00 97.94 83 THR A CA 1
ATOM 678 C C . THR A 1 83 ? -0.932 10.569 1.587 1.00 97.94 83 THR A C 1
ATOM 680 O O . THR A 1 83 ? 0.129 11.128 1.309 1.00 97.94 83 THR A O 1
ATOM 683 N N . LEU A 1 84 ? -0.984 9.525 2.414 1.00 98.44 84 LEU A N 1
ATOM 684 C CA . LEU A 1 84 ? 0.204 8.844 2.931 1.00 98.44 84 LEU A CA 1
ATOM 685 C C . LEU A 1 84 ? 0.668 7.796 1.918 1.00 98.44 84 LEU A C 1
ATOM 687 O O . LEU A 1 84 ? -0.125 6.957 1.499 1.00 98.44 84 LEU A O 1
ATOM 691 N N . CYS A 1 85 ? 1.942 7.834 1.532 1.00 98.19 85 CYS A N 1
ATOM 692 C CA . CYS A 1 85 ? 2.543 6.923 0.561 1.00 98.19 85 CYS A CA 1
ATOM 693 C C . CYS A 1 85 ? 3.825 6.267 1.093 1.00 98.19 85 CYS A C 1
ATOM 695 O O . CYS A 1 85 ? 4.741 6.949 1.556 1.00 98.19 85 CYS A O 1
ATOM 697 N N . PHE A 1 86 ? 3.945 4.959 0.875 1.00 98.19 86 PHE A N 1
ATOM 698 C CA . PHE A 1 86 ? 5.180 4.181 0.979 1.00 98.19 86 PHE A CA 1
ATOM 699 C C . PHE A 1 86 ? 5.615 3.796 -0.437 1.00 98.19 86 PHE A C 1
ATOM 701 O O . PHE A 1 86 ? 4.867 3.130 -1.155 1.00 98.19 86 PHE A O 1
ATOM 708 N N . ILE A 1 87 ? 6.776 4.293 -0.873 1.00 95.31 87 ILE A N 1
ATOM 709 C CA . ILE A 1 87 ? 7.198 4.256 -2.289 1.00 95.31 87 ILE A CA 1
ATOM 710 C C . ILE A 1 87 ? 8.525 3.513 -2.481 1.00 95.31 87 ILE A C 1
ATOM 712 O O . ILE A 1 87 ? 8.740 2.918 -3.534 1.00 95.31 87 ILE A O 1
ATOM 716 N N . THR A 1 88 ? 9.437 3.567 -1.507 1.00 94.75 88 THR A N 1
ATOM 717 C CA . THR A 1 88 ? 10.735 2.886 -1.626 1.00 94.75 88 THR A CA 1
ATOM 718 C C . THR A 1 88 ? 10.593 1.408 -1.279 1.00 94.75 88 THR A C 1
ATOM 720 O O . THR A 1 88 ? 9.684 1.033 -0.536 1.00 94.75 88 THR A O 1
ATOM 723 N N . PHE A 1 89 ? 11.484 0.568 -1.814 1.00 94.12 89 PHE A N 1
ATOM 724 C CA . PHE A 1 89 ? 11.465 -0.867 -1.520 1.00 94.12 89 PHE A CA 1
ATOM 725 C C . PHE A 1 89 ? 11.606 -1.116 -0.021 1.00 94.12 89 PHE A C 1
ATOM 727 O O . PHE A 1 89 ? 10.833 -1.884 0.528 1.00 94.12 89 PHE A O 1
ATOM 734 N N . GLU A 1 90 ? 12.507 -0.395 0.642 1.00 95.06 90 GLU A N 1
ATOM 735 C CA . GLU A 1 90 ? 12.800 -0.541 2.068 1.00 95.06 90 GLU A CA 1
ATOM 736 C C . GLU A 1 90 ? 11.592 -0.156 2.929 1.00 95.06 90 GLU A C 1
ATOM 738 O O . GLU A 1 90 ? 11.261 -0.842 3.892 1.00 95.06 90 GLU A O 1
ATOM 743 N N . ALA A 1 91 ? 10.893 0.928 2.569 1.00 96.94 91 ALA A N 1
ATOM 744 C CA . ALA A 1 91 ? 9.704 1.357 3.297 1.00 96.94 91 ALA A CA 1
ATOM 745 C C . ALA A 1 91 ? 8.563 0.343 3.145 1.00 96.9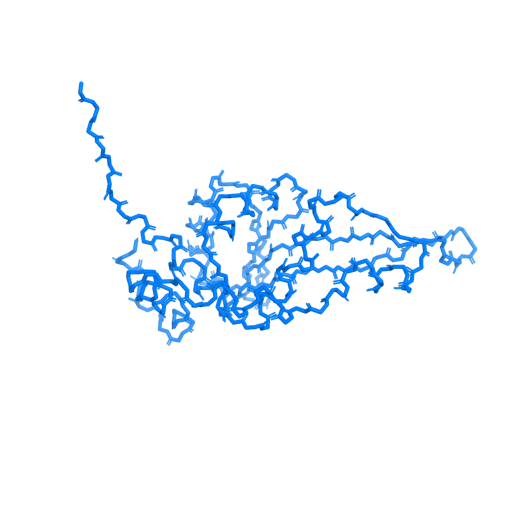4 91 ALA A C 1
ATOM 747 O O . ALA A 1 91 ? 7.864 0.047 4.109 1.00 96.94 91 ALA A O 1
ATOM 748 N N . ILE A 1 92 ? 8.376 -0.197 1.939 1.00 97.81 92 ILE A N 1
ATOM 749 C CA . ILE A 1 92 ? 7.327 -1.178 1.662 1.00 97.81 92 ILE A CA 1
ATOM 750 C C . ILE A 1 92 ? 7.650 -2.531 2.313 1.00 97.81 92 ILE A C 1
ATOM 752 O O . ILE A 1 92 ? 6.768 -3.132 2.920 1.00 97.81 92 ILE A O 1
ATOM 756 N N . GLU A 1 93 ? 8.898 -2.988 2.224 1.00 96.69 93 GLU A N 1
ATOM 757 C CA . GLU A 1 93 ? 9.404 -4.213 2.857 1.00 96.69 93 GLU A CA 1
ATOM 758 C C . GLU A 1 93 ? 9.213 -4.159 4.371 1.00 96.69 93 GLU A C 1
ATOM 760 O O . GLU A 1 93 ? 8.606 -5.061 4.941 1.00 96.69 93 GLU A O 1
ATOM 765 N N . LYS A 1 94 ? 9.563 -3.036 5.003 1.00 96.12 94 LYS A N 1
ATOM 766 C CA . LYS A 1 94 ? 9.311 -2.833 6.429 1.00 96.12 94 LYS A CA 1
ATOM 767 C C . LYS A 1 94 ? 7.824 -2.902 6.786 1.00 96.12 94 LYS A C 1
ATOM 769 O O . LYS A 1 94 ? 7.464 -3.551 7.759 1.00 96.12 94 LYS A O 1
ATOM 774 N N . VAL A 1 95 ? 6.936 -2.292 5.995 1.00 96.81 95 VAL A N 1
ATOM 775 C CA . VAL A 1 95 ? 5.480 -2.395 6.228 1.00 96.81 95 VAL A CA 1
ATOM 776 C C . VAL A 1 95 ? 4.982 -3.839 6.064 1.00 96.81 95 VAL A C 1
ATOM 778 O O . VAL A 1 95 ? 4.128 -4.289 6.830 1.00 96.81 95 VAL A O 1
ATOM 781 N N . ILE A 1 96 ? 5.507 -4.584 5.087 1.00 96.00 96 ILE A N 1
ATOM 782 C CA . ILE A 1 96 ? 5.205 -6.010 4.905 1.00 96.00 96 ILE A CA 1
ATOM 783 C C . ILE A 1 96 ? 5.628 -6.802 6.149 1.00 96.00 96 ILE A C 1
ATOM 785 O O . ILE A 1 96 ? 4.817 -7.547 6.694 1.00 96.00 96 ILE A O 1
ATOM 789 N N . GLU A 1 97 ? 6.864 -6.633 6.608 1.00 94.00 97 GLU A N 1
ATOM 790 C CA . GLU A 1 97 ? 7.432 -7.371 7.739 1.00 94.00 97 GLU A CA 1
ATOM 791 C C . GLU A 1 97 ? 6.766 -7.008 9.069 1.00 94.00 97 GLU A C 1
ATOM 793 O O . GLU A 1 97 ? 6.393 -7.891 9.846 1.00 94.00 97 GLU A O 1
ATOM 798 N N . ASP A 1 98 ? 6.561 -5.719 9.326 1.00 92.69 98 ASP A N 1
ATOM 799 C CA . ASP A 1 98 ? 6.053 -5.247 10.609 1.00 92.69 98 ASP A CA 1
ATOM 800 C C . ASP A 1 98 ? 4.553 -5.494 10.775 1.00 92.69 98 ASP A C 1
ATOM 802 O O . ASP A 1 98 ? 4.117 -5.769 11.898 1.00 92.69 98 ASP A O 1
ATOM 806 N N . VAL A 1 99 ? 3.791 -5.453 9.675 1.00 94.56 99 VAL A N 1
ATOM 807 C CA . VAL A 1 99 ? 2.324 -5.519 9.685 1.00 94.56 99 VAL A CA 1
ATOM 808 C C . VAL A 1 99 ? 1.814 -6.770 8.981 1.00 94.56 99 VAL A C 1
ATOM 810 O O . VAL A 1 99 ? 1.340 -7.703 9.626 1.00 94.56 99 VAL A O 1
ATOM 813 N N . PHE A 1 100 ? 1.886 -6.798 7.652 1.00 93.56 100 PHE A N 1
ATOM 814 C CA . PHE A 1 100 ? 1.079 -7.722 6.854 1.00 93.56 100 PHE A CA 1
ATOM 815 C C . PHE A 1 100 ? 1.567 -9.179 6.896 1.00 93.56 100 PHE A C 1
ATOM 817 O O . PHE A 1 100 ? 0.796 -10.088 6.608 1.00 93.56 100 PHE A O 1
ATOM 824 N N . SER A 1 101 ? 2.815 -9.422 7.311 1.00 90.94 101 SER A N 1
ATOM 825 C CA . SER A 1 101 ? 3.325 -10.773 7.582 1.00 90.94 101 SER A CA 1
ATOM 826 C C . SER A 1 101 ? 2.723 -11.396 8.850 1.00 90.94 101 SER A C 1
ATOM 828 O O . SER A 1 101 ? 2.679 -12.618 8.976 1.00 90.94 101 SER A O 1
ATOM 830 N N . LYS A 1 102 ? 2.249 -10.559 9.783 1.00 90.56 102 LYS A N 1
ATOM 831 C CA . LYS A 1 102 ? 1.699 -10.955 11.091 1.00 90.56 102 LYS A CA 1
ATOM 832 C C . LYS A 1 102 ? 0.175 -10.843 11.137 1.00 90.56 102 LYS A C 1
ATOM 834 O O . LYS A 1 102 ? -0.467 -11.556 11.902 1.00 90.56 102 LYS A O 1
ATOM 839 N N . TYR A 1 103 ? -0.390 -9.942 10.336 1.00 91.94 103 TYR A N 1
ATOM 840 C CA . TYR A 1 103 ? -1.803 -9.576 10.343 1.00 91.94 103 TYR A CA 1
ATOM 841 C C . TYR A 1 103 ? -2.365 -9.612 8.909 1.00 91.94 103 TYR A C 1
ATOM 843 O O . TYR A 1 103 ? -2.085 -8.702 8.122 1.00 91.94 103 TYR A O 1
ATOM 851 N N . PRO A 1 104 ? -3.126 -10.658 8.537 1.00 91.50 104 PRO A N 1
ATOM 852 C CA . PRO A 1 104 ? -3.568 -10.855 7.159 1.00 91.50 104 PRO A CA 1
ATOM 853 C C . PRO A 1 104 ? -4.736 -9.935 6.778 1.00 91.50 104 PRO A C 1
ATOM 855 O O . PRO A 1 104 ? -5.704 -9.800 7.526 1.00 91.50 104 PRO A O 1
ATOM 858 N N . LEU A 1 105 ? -4.693 -9.357 5.575 1.00 92.75 105 LEU A N 1
ATOM 859 C CA . LEU A 1 105 ? -5.859 -8.692 4.975 1.00 92.75 105 LEU A CA 1
ATOM 860 C C . LEU A 1 105 ? -6.993 -9.703 4.790 1.00 92.75 105 LEU A C 1
ATOM 862 O O . LEU A 1 105 ? -6.760 -10.818 4.321 1.00 92.75 105 LEU A O 1
ATOM 866 N N . LEU A 1 106 ? -8.221 -9.311 5.126 1.00 91.62 106 LEU A N 1
ATOM 867 C CA . LEU A 1 106 ? -9.372 -10.211 5.073 1.00 91.62 106 LEU A CA 1
ATOM 868 C C . LEU A 1 106 ? -10.203 -10.028 3.807 1.00 91.62 106 LEU A C 1
ATOM 870 O O . LEU A 1 106 ? -10.900 -10.962 3.413 1.00 91.62 106 LEU A O 1
ATOM 874 N N . THR A 1 107 ? -10.143 -8.880 3.124 1.00 90.44 107 THR A N 1
ATOM 875 C CA . THR A 1 107 ? -10.873 -8.735 1.858 1.00 90.44 107 THR A CA 1
ATOM 876 C C . THR A 1 107 ? -10.085 -9.361 0.711 1.00 90.44 107 THR A C 1
ATOM 878 O O . THR A 1 107 ? -8.912 -9.057 0.491 1.00 90.44 107 THR A O 1
ATOM 881 N N . SER A 1 108 ? -10.745 -10.209 -0.082 1.00 87.38 108 SER A N 1
ATOM 882 C CA . SER A 1 108 ? -10.113 -10.887 -1.224 1.00 87.38 108 SER A CA 1
ATOM 883 C C . SER A 1 108 ? -9.514 -9.902 -2.233 1.00 87.38 108 SER A C 1
ATOM 885 O O . SER A 1 108 ? -8.447 -10.148 -2.800 1.00 87.38 108 SER A O 1
ATOM 887 N N . TYR A 1 109 ? -10.175 -8.759 -2.425 1.00 87.44 109 TYR A N 1
ATOM 888 C CA . TYR A 1 109 ? -9.726 -7.700 -3.318 1.00 87.44 109 TYR A CA 1
ATOM 889 C C . TYR A 1 109 ? -8.390 -7.089 -2.876 1.00 87.44 109 TYR A C 1
ATOM 891 O O . TYR A 1 109 ? -7.468 -6.990 -3.691 1.00 87.44 109 TYR A O 1
ATOM 899 N N . GLN A 1 110 ? -8.263 -6.704 -1.603 1.00 91.75 110 GLN A N 1
ATOM 900 C CA . GLN A 1 110 ? -7.033 -6.094 -1.100 1.00 91.75 110 GLN A CA 1
ATOM 901 C C . GLN A 1 110 ? -5.935 -7.132 -0.924 1.00 91.75 110 GLN A C 1
ATOM 903 O O . GLN A 1 110 ? -4.820 -6.887 -1.375 1.00 91.75 110 GLN A O 1
ATOM 908 N N . ALA A 1 111 ? -6.258 -8.313 -0.388 1.00 90.62 111 ALA A N 1
ATOM 909 C CA . ALA A 1 111 ? -5.316 -9.421 -0.252 1.00 90.62 111 ALA A CA 1
ATOM 910 C C . ALA A 1 111 ? -4.673 -9.791 -1.600 1.00 90.62 111 ALA A C 1
ATOM 912 O O . ALA A 1 111 ? -3.454 -9.890 -1.700 1.00 90.62 111 ALA A O 1
ATOM 913 N N . THR A 1 112 ? -5.462 -9.875 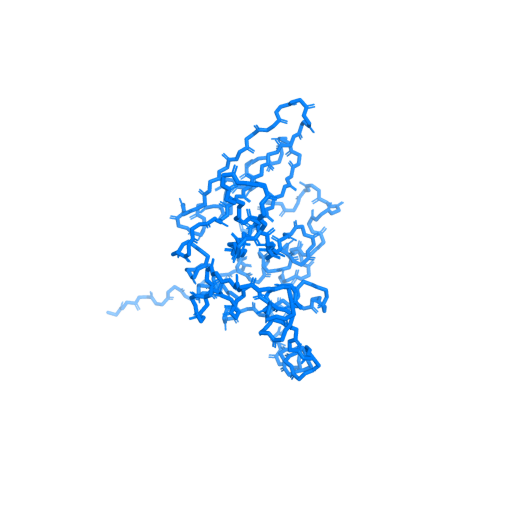-2.679 1.00 87.75 112 THR A N 1
ATOM 914 C CA . THR A 1 112 ? -4.942 -10.126 -4.037 1.00 87.75 112 THR A CA 1
ATOM 915 C C . THR A 1 112 ? -3.935 -9.068 -4.487 1.00 87.75 112 THR A C 1
ATOM 917 O O . THR A 1 112 ? -2.890 -9.388 -5.055 1.00 87.75 112 THR A O 1
ATOM 920 N N . ARG A 1 113 ? -4.252 -7.785 -4.289 1.00 91.81 113 ARG A N 1
ATOM 921 C CA . ARG A 1 113 ? -3.378 -6.682 -4.716 1.00 91.81 113 ARG A CA 1
ATOM 922 C C . ARG A 1 113 ? -2.120 -6.599 -3.859 1.00 91.81 113 ARG A C 1
ATOM 924 O O . ARG A 1 113 ? -1.041 -6.348 -4.395 1.00 91.81 113 ARG A O 1
ATOM 931 N N . TYR A 1 114 ? -2.271 -6.832 -2.561 1.00 93.88 114 TYR A N 1
ATOM 932 C CA . TYR A 1 114 ? -1.174 -6.938 -1.619 1.00 93.88 114 TYR A CA 1
ATOM 933 C C . TYR A 1 114 ? -0.217 -8.062 -2.009 1.00 93.88 114 TYR A C 1
ATOM 935 O O . TYR A 1 114 ? 0.970 -7.791 -2.124 1.00 93.88 114 TYR A O 1
ATOM 943 N N . GLU A 1 115 ? -0.698 -9.271 -2.309 1.00 90.50 115 GLU A N 1
ATOM 944 C CA . GLU A 1 115 ? 0.186 -10.390 -2.669 1.00 90.50 115 GLU A CA 1
ATOM 945 C C . GLU A 1 115 ? 0.990 -10.118 -3.944 1.00 90.50 115 GLU A C 1
ATOM 947 O O . GLU A 1 115 ? 2.182 -10.420 -4.001 1.00 90.50 115 GLU A O 1
ATOM 952 N N . ARG A 1 116 ? 0.388 -9.465 -4.948 1.00 90.69 116 ARG A N 1
ATOM 953 C CA . ARG A 1 116 ? 1.119 -9.019 -6.150 1.00 90.69 116 ARG A CA 1
ATOM 954 C C . ARG A 1 116 ? 2.254 -8.065 -5.796 1.00 90.69 116 ARG A C 1
ATOM 956 O O . ARG A 1 116 ? 3.377 -8.231 -6.268 1.00 90.69 116 ARG A O 1
ATOM 963 N N . LEU A 1 117 ? 1.957 -7.076 -4.956 1.00 94.44 117 LEU A N 1
ATOM 964 C CA . LEU A 1 117 ? 2.942 -6.109 -4.491 1.00 94.44 117 LEU A CA 1
ATOM 965 C C . LEU A 1 117 ? 4.031 -6.793 -3.651 1.00 94.44 117 LEU A C 1
ATOM 967 O O . LEU A 1 117 ? 5.213 -6.570 -3.894 1.00 94.44 117 LEU A O 1
ATOM 971 N N . ARG A 1 118 ? 3.645 -7.657 -2.708 1.00 94.06 118 ARG A N 1
ATOM 972 C CA . ARG A 1 118 ? 4.540 -8.386 -1.809 1.00 94.06 118 ARG A CA 1
ATOM 973 C C . ARG A 1 118 ? 5.496 -9.253 -2.608 1.00 94.06 118 ARG A C 1
ATOM 975 O O . ARG A 1 118 ? 6.700 -9.115 -2.435 1.00 94.06 118 ARG A O 1
ATOM 982 N N . LYS A 1 119 ? 4.984 -10.094 -3.510 1.00 92.06 119 LYS A N 1
ATOM 983 C CA . LYS A 1 119 ? 5.811 -10.947 -4.371 1.00 92.06 119 LYS A CA 1
ATOM 984 C C . LYS A 1 119 ? 6.831 -10.115 -5.146 1.00 92.06 119 LYS A C 1
ATOM 986 O O . LYS A 1 119 ? 8.027 -10.371 -5.060 1.00 92.06 119 LYS A O 1
ATOM 991 N N . GLY A 1 120 ? 6.358 -9.068 -5.822 1.00 92.81 120 GLY A N 1
ATOM 992 C CA . GLY A 1 120 ? 7.205 -8.167 -6.595 1.00 92.81 120 GLY A CA 1
ATOM 993 C C . GLY A 1 120 ? 8.315 -7.492 -5.782 1.00 92.81 120 GLY A C 1
ATOM 994 O O . GLY A 1 120 ? 9.445 -7.360 -6.257 1.00 92.81 120 GLY A O 1
ATOM 995 N N . VAL A 1 121 ? 8.013 -7.098 -4.543 1.00 94.44 121 VAL A N 1
ATOM 996 C CA . VAL A 1 121 ? 8.969 -6.459 -3.630 1.00 94.44 121 VAL A CA 1
ATOM 997 C C . VAL A 1 121 ? 9.968 -7.464 -3.055 1.00 94.44 121 VAL A C 1
ATOM 999 O O . VAL A 1 121 ? 11.168 -7.191 -3.087 1.00 94.44 121 VAL A O 1
ATOM 1002 N N . MET A 1 122 ? 9.507 -8.621 -2.573 1.00 91.38 122 MET A N 1
ATOM 1003 C CA . MET A 1 122 ? 10.362 -9.641 -1.949 1.00 91.38 122 MET A CA 1
ATOM 1004 C C . MET A 1 122 ? 11.309 -10.298 -2.960 1.00 91.38 122 MET A C 1
ATOM 1006 O O . MET A 1 122 ? 12.471 -10.535 -2.650 1.00 91.38 122 MET A O 1
ATOM 1010 N N . GLU A 1 123 ? 10.848 -10.525 -4.193 1.00 92.25 123 GLU A N 1
ATOM 1011 C CA . GLU A 1 123 ? 11.673 -11.049 -5.294 1.00 92.25 123 GLU A CA 1
ATOM 1012 C C . GLU A 1 123 ? 12.495 -9.947 -5.995 1.00 92.25 123 GLU A C 1
ATOM 1014 O O . GLU A 1 123 ? 13.189 -10.209 -6.976 1.00 92.25 123 GLU A O 1
ATOM 1019 N N . LYS A 1 124 ? 12.430 -8.698 -5.502 1.00 92.75 124 LYS A N 1
ATOM 1020 C CA . LYS A 1 124 ? 13.155 -7.523 -6.024 1.00 92.75 124 LYS A CA 1
ATOM 1021 C C . LYS A 1 124 ? 12.936 -7.286 -7.532 1.00 92.75 124 LYS A C 1
ATOM 1023 O O . LYS A 1 124 ? 13.814 -6.780 -8.235 1.00 92.75 124 LYS A O 1
ATOM 1028 N N . ILE A 1 125 ? 11.734 -7.580 -8.033 1.00 92.69 125 ILE A N 1
ATOM 1029 C CA . ILE A 1 125 ? 11.359 -7.410 -9.443 1.00 92.69 125 ILE A CA 1
ATOM 1030 C C . ILE A 1 125 ? 11.122 -5.927 -9.726 1.00 92.69 125 ILE A C 1
ATOM 1032 O O . ILE A 1 125 ? 10.062 -5.387 -9.428 1.00 92.69 125 ILE A O 1
ATOM 1036 N N . ASN A 1 126 ? 12.088 -5.242 -10.329 1.00 93.00 126 ASN A N 1
ATOM 1037 C CA . ASN A 1 126 ? 11.983 -3.812 -10.653 1.00 93.00 126 ASN A CA 1
ATOM 1038 C C . ASN A 1 126 ? 11.889 -3.524 -12.164 1.00 93.00 126 ASN A C 1
ATOM 1040 O O . ASN A 1 126 ? 11.653 -2.377 -12.568 1.00 93.00 126 ASN A O 1
ATOM 1044 N N . LYS A 1 127 ? 12.046 -4.552 -13.002 1.00 94.25 127 LYS A N 1
ATOM 1045 C CA . LYS A 1 127 ? 12.043 -4.470 -14.462 1.00 94.25 127 LYS A CA 1
ATOM 1046 C C . LYS A 1 127 ? 11.497 -5.764 -15.062 1.00 94.25 127 LYS A C 1
ATOM 1048 O O . LYS A 1 127 ? 11.801 -6.839 -14.566 1.00 94.25 127 LYS A O 1
ATOM 1053 N N . VAL A 1 128 ? 10.759 -5.627 -16.156 1.00 94.06 128 VAL A N 1
ATOM 1054 C CA . VAL A 1 128 ? 10.336 -6.712 -17.055 1.00 94.06 128 VAL A CA 1
ATOM 1055 C C . VAL A 1 128 ? 10.550 -6.265 -18.501 1.00 94.06 128 VAL A C 1
ATOM 1057 O O . VAL A 1 128 ? 10.602 -5.061 -18.782 1.00 94.06 128 VAL A O 1
ATOM 1060 N N . ASN A 1 129 ? 10.684 -7.196 -19.437 1.00 92.88 129 ASN A N 1
ATOM 1061 C CA . ASN A 1 129 ? 10.893 -6.878 -20.850 1.00 92.88 129 ASN A CA 1
ATOM 1062 C C . ASN A 1 129 ? 9.568 -6.689 -21.592 1.00 92.88 129 ASN A C 1
ATOM 1064 O O . ASN A 1 129 ? 9.465 -5.795 -22.430 1.00 92.88 129 ASN A O 1
ATOM 1068 N N . CYS A 1 130 ? 8.538 -7.464 -21.244 1.00 90.12 130 CYS A N 1
ATOM 1069 C CA . CYS A 1 130 ? 7.206 -7.361 -21.839 1.00 90.12 130 CYS A CA 1
ATOM 1070 C C . CYS A 1 130 ? 6.077 -7.489 -20.801 1.00 90.12 130 CYS A C 1
ATOM 1072 O O . CYS A 1 130 ? 6.298 -7.809 -19.632 1.00 90.12 130 CYS A O 1
ATOM 1074 N N . ILE A 1 131 ? 4.847 -7.206 -21.235 1.00 87.31 131 ILE A N 1
ATOM 1075 C CA . ILE A 1 131 ? 3.644 -7.294 -20.392 1.00 87.31 131 ILE A CA 1
ATOM 1076 C C . ILE A 1 131 ? 3.314 -8.756 -20.055 1.00 87.31 131 ILE A C 1
ATOM 1078 O O . ILE A 1 131 ? 2.874 -9.041 -18.944 1.00 87.31 131 ILE A O 1
ATOM 1082 N N . ASP A 1 132 ? 3.569 -9.690 -20.971 1.00 89.19 132 ASP A N 1
ATOM 1083 C CA . ASP A 1 132 ? 3.311 -11.115 -20.735 1.00 89.19 132 ASP A CA 1
ATOM 1084 C C . ASP A 1 132 ? 4.218 -11.679 -19.638 1.00 89.19 132 ASP A C 1
ATOM 1086 O O . ASP A 1 132 ? 3.753 -12.408 -18.763 1.00 89.19 132 ASP A O 1
ATOM 1090 N N . GLU A 1 133 ? 5.485 -11.254 -19.614 1.00 88.75 133 GLU A N 1
ATOM 1091 C CA . GLU A 1 133 ? 6.426 -11.557 -18.532 1.00 88.75 133 GLU A CA 1
ATOM 1092 C C . GLU A 1 133 ? 5.874 -11.059 -17.187 1.00 88.75 133 GLU A C 1
ATOM 1094 O O . GLU A 1 133 ? 5.768 -11.834 -16.238 1.00 88.75 133 GLU A O 1
ATOM 1099 N N . PHE A 1 134 ? 5.407 -9.808 -17.118 1.00 87.19 134 PHE A N 1
ATOM 1100 C CA . PHE A 1 134 ? 4.774 -9.262 -15.911 1.00 87.19 134 PHE A CA 1
ATOM 1101 C C . PHE A 1 134 ? 3.562 -10.078 -15.445 1.00 87.19 134 PHE A C 1
ATOM 1103 O O . PHE A 1 134 ? 3.450 -10.406 -14.261 1.00 87.19 134 PHE A O 1
ATOM 1110 N N . ASN A 1 135 ? 2.673 -10.422 -16.377 1.00 86.06 135 ASN A N 1
ATOM 1111 C CA . ASN A 1 135 ? 1.483 -11.216 -16.098 1.00 86.06 135 ASN A CA 1
ATOM 1112 C C . ASN A 1 135 ? 1.857 -12.608 -15.574 1.00 86.06 135 ASN A C 1
ATOM 1114 O O . ASN A 1 135 ? 1.292 -13.048 -14.577 1.00 86.06 135 ASN A O 1
ATOM 1118 N N . SER A 1 136 ? 2.848 -13.268 -16.177 1.00 83.50 136 SER A N 1
ATOM 1119 C CA . SER A 1 136 ? 3.306 -14.593 -15.739 1.00 83.50 136 SER A CA 1
ATOM 1120 C C . SER A 1 136 ? 3.924 -14.587 -14.336 1.00 83.50 136 SER A C 1
ATOM 1122 O O . SER A 1 136 ? 3.739 -15.532 -13.570 1.00 83.50 136 SER A O 1
ATOM 1124 N N . ILE A 1 137 ? 4.619 -13.506 -13.967 1.00 77.56 137 ILE A N 1
ATOM 1125 C CA . ILE A 1 137 ? 5.310 -13.401 -12.682 1.00 77.56 137 ILE A CA 1
ATOM 1126 C C . ILE A 1 137 ? 4.329 -13.053 -11.556 1.00 77.56 137 ILE A C 1
ATOM 1128 O O . ILE A 1 137 ? 4.414 -13.630 -10.473 1.00 77.56 137 ILE A O 1
ATOM 1132 N N . LEU A 1 138 ? 3.387 -12.131 -11.778 1.00 72.75 138 LEU A N 1
ATOM 1133 C CA . LEU A 1 138 ? 2.568 -11.563 -10.698 1.00 72.75 138 LEU A CA 1
ATOM 1134 C C . LEU A 1 138 ? 1.118 -12.066 -10.660 1.00 72.75 138 LEU A C 1
ATOM 1136 O O . LEU A 1 138 ? 0.457 -11.905 -9.636 1.00 72.75 138 LEU A O 1
ATOM 1140 N N . LEU A 1 139 ? 0.603 -12.719 -11.707 1.00 68.81 139 LEU A N 1
ATOM 1141 C CA . LEU A 1 139 ? -0.731 -13.336 -11.691 1.00 68.81 139 LEU A CA 1
ATOM 1142 C C . LEU A 1 139 ? -0.660 -14.795 -11.216 1.00 68.81 139 LEU A C 1
ATOM 1144 O O . LEU A 1 139 ? -1.009 -15.719 -11.943 1.00 68.81 139 LEU A O 1
ATOM 1148 N N . VAL A 1 140 ? -0.225 -15.017 -9.975 1.00 58.44 140 VAL A N 1
ATOM 1149 C CA . VAL A 1 140 ? -0.421 -16.325 -9.327 1.00 58.44 140 VAL A CA 1
ATOM 1150 C C . VAL A 1 140 ? -1.910 -16.458 -8.952 1.00 58.44 140 VAL A C 1
ATOM 1152 O O . VAL A 1 140 ? -2.489 -15.471 -8.482 1.00 58.44 140 VAL A O 1
ATOM 1155 N N . PRO A 1 141 ? -2.563 -17.625 -9.141 1.00 54.72 141 PRO A N 1
ATOM 1156 C CA . PRO A 1 141 ? -3.935 -17.831 -8.693 1.00 54.72 141 PRO A CA 1
ATOM 1157 C C . PRO A 1 141 ? -4.008 -17.635 -7.178 1.00 54.72 141 PRO A C 1
ATOM 1159 O O . PRO A 1 141 ? -3.430 -18.390 -6.402 1.00 54.72 141 PRO A O 1
ATOM 1162 N N . VAL A 1 142 ? -4.733 -16.605 -6.758 1.00 53.03 142 VAL A N 1
ATOM 1163 C CA . VAL A 1 142 ? -4.819 -16.146 -5.363 1.00 53.03 142 VAL A CA 1
ATOM 1164 C C . VAL A 1 142 ? -5.601 -17.118 -4.458 1.00 53.03 142 VAL A C 1
ATOM 1166 O O . VAL A 1 142 ? -5.707 -16.910 -3.252 1.00 53.03 142 VAL A O 1
ATOM 1169 N N . GLY A 1 143 ? -6.142 -18.200 -5.029 1.00 46.97 143 GLY A N 1
ATOM 1170 C CA . GLY A 1 143 ? -7.061 -19.119 -4.356 1.00 46.97 143 GLY A CA 1
ATOM 1171 C C . GLY A 1 143 ? -6.475 -19.824 -3.130 1.00 46.97 143 GLY A C 1
ATOM 1172 O O . GLY A 1 143 ? -7.176 -19.977 -2.142 1.00 46.97 143 GLY A O 1
ATOM 1173 N N . GLY A 1 144 ? -5.187 -20.187 -3.135 1.00 48.75 144 GLY A N 1
ATOM 1174 C CA . GLY A 1 144 ? -4.615 -21.001 -2.049 1.00 48.75 144 GLY A CA 1
ATOM 1175 C C . GLY A 1 144 ? -4.302 -20.248 -0.747 1.00 48.75 144 GLY A C 1
ATOM 1176 O O . GLY A 1 144 ? -4.331 -20.839 0.331 1.00 48.75 144 GLY A O 1
ATOM 1177 N N . TYR A 1 145 ? -3.994 -18.948 -0.826 1.00 51.91 145 TYR A N 1
ATOM 1178 C CA . TYR A 1 145 ? -3.509 -18.168 0.326 1.00 51.91 145 TYR A CA 1
ATOM 1179 C C . TYR A 1 145 ? -4.631 -17.400 1.047 1.00 51.91 145 TYR A C 1
ATOM 1181 O O . TYR A 1 145 ? -4.590 -17.220 2.265 1.00 51.91 145 TYR A O 1
ATOM 1189 N N . ILE A 1 146 ? -5.668 -16.975 0.314 1.00 53.22 146 ILE A N 1
ATOM 1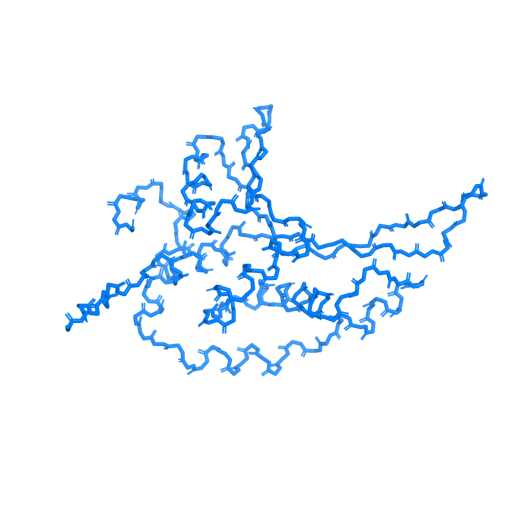190 C CA . ILE A 1 146 ? -6.828 -16.280 0.900 1.00 53.22 146 ILE A CA 1
ATOM 1191 C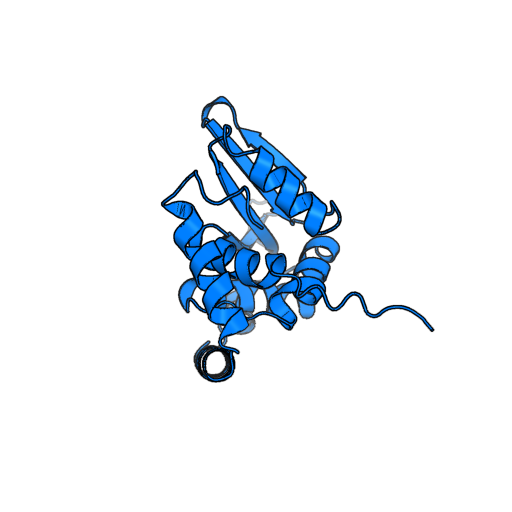 C . ILE A 1 146 ? -7.621 -17.229 1.810 1.00 53.22 146 ILE A C 1
ATOM 1193 O O . ILE A 1 146 ? -7.975 -16.845 2.921 1.00 53.22 146 ILE A O 1
ATOM 1197 N N . GLU A 1 147 ? -7.844 -18.478 1.392 1.00 50.06 147 GLU A N 1
ATOM 1198 C CA . GLU A 1 147 ? -8.620 -19.445 2.185 1.00 50.06 147 GLU A CA 1
ATOM 1199 C C . GLU A 1 147 ? -7.898 -19.869 3.475 1.00 50.06 147 GLU A C 1
ATOM 1201 O O . GLU A 1 147 ? -8.522 -20.017 4.524 1.00 50.06 147 GLU A O 1
ATOM 1206 N N . THR A 1 148 ? -6.570 -20.004 3.433 1.00 47.28 148 THR A N 1
ATOM 1207 C CA . THR A 1 148 ? -5.769 -20.470 4.579 1.00 47.28 148 THR A CA 1
ATOM 1208 C C . THR A 1 148 ? -5.503 -19.385 5.625 1.00 47.28 148 THR A C 1
ATOM 1210 O O . THR A 1 148 ? -5.425 -19.692 6.814 1.00 47.28 148 THR A O 1
ATOM 1213 N N . SER A 1 149 ? -5.402 -18.114 5.220 1.00 52.84 149 SER A N 1
ATOM 1214 C CA . SER A 1 149 ? -5.166 -16.986 6.139 1.00 52.84 149 SER A CA 1
ATOM 1215 C C . SER A 1 149 ? -6.434 -16.504 6.858 1.00 52.84 149 SER A C 1
ATOM 1217 O O . SER A 1 149 ? -6.363 -16.083 8.014 1.00 52.84 149 SER A O 1
ATOM 1219 N N . GLN A 1 150 ? -7.607 -16.625 6.226 1.00 54.59 150 GLN A N 1
ATOM 1220 C CA . GLN A 1 150 ? -8.892 -16.257 6.832 1.00 54.59 150 GLN A CA 1
ATOM 1221 C C . GLN A 1 150 ? -9.354 -17.245 7.922 1.00 54.59 150 GLN A C 1
ATOM 1223 O O . GLN A 1 150 ? -10.031 -16.835 8.863 1.00 54.59 150 GLN A O 1
ATOM 1228 N N . MET A 1 151 ? -8.972 -18.526 7.842 1.00 54.16 151 MET A N 1
ATOM 1229 C CA . MET A 1 151 ? -9.504 -19.581 8.722 1.00 54.16 151 MET A CA 1
ATOM 1230 C C . MET A 1 151 ? -8.949 -19.606 10.162 1.00 54.16 151 MET A C 1
ATOM 1232 O O . MET A 1 151 ? -9.516 -20.310 10.990 1.00 54.16 151 MET A O 1
ATOM 1236 N N . ASN A 1 152 ? -7.902 -18.839 10.504 1.00 65.06 152 ASN A N 1
ATOM 1237 C CA . ASN A 1 152 ? -7.218 -18.939 11.813 1.00 65.06 152 ASN A CA 1
ATOM 1238 C C . ASN A 1 152 ? -7.059 -17.609 12.580 1.00 65.06 152 ASN A C 1
ATOM 1240 O O . ASN A 1 152 ? -6.206 -17.488 13.461 1.00 65.06 152 ASN A O 1
ATOM 1244 N N . CYS A 1 153 ? -7.860 -16.589 12.268 1.00 79.75 153 CYS A N 1
ATOM 1245 C CA . CYS A 1 153 ? -7.798 -15.316 12.987 1.00 79.75 153 CYS A CA 1
ATOM 1246 C C . CYS A 1 153 ? -8.411 -15.421 14.395 1.00 79.75 153 CYS A C 1
ATOM 1248 O O . CYS A 1 153 ? -9.510 -15.943 14.569 1.00 79.75 153 CYS A O 1
ATOM 1250 N N . SER A 1 154 ? -7.729 -14.883 15.412 1.00 88.69 154 SER A N 1
ATOM 1251 C CA . SER A 1 154 ? -8.281 -14.818 16.770 1.00 88.69 154 SER A CA 1
ATOM 1252 C C . SER A 1 154 ? -9.480 -13.863 16.838 1.00 88.69 154 SER A C 1
ATOM 1254 O O . SER A 1 154 ? -9.539 -12.880 16.098 1.00 88.69 154 SER A O 1
ATOM 1256 N N . GLN A 1 155 ? -10.407 -14.089 17.775 1.00 90.06 155 GLN A N 1
ATOM 1257 C CA . GLN A 1 155 ? -11.535 -13.170 17.991 1.00 90.06 155 GLN A CA 1
ATOM 1258 C C . GLN A 1 155 ? -11.053 -11.734 18.255 1.00 90.06 155 GLN A C 1
ATOM 1260 O O . GLN A 1 155 ? -11.571 -10.784 17.678 1.00 90.06 155 GLN A O 1
ATOM 1265 N N . PHE A 1 156 ? -9.987 -11.588 19.050 1.00 90.75 156 PHE A N 1
ATOM 1266 C CA . PHE A 1 156 ? -9.360 -10.296 19.325 1.00 90.75 156 PHE A CA 1
ATOM 1267 C C . PHE A 1 156 ? -8.931 -9.567 18.043 1.00 90.75 156 PHE A C 1
ATOM 1269 O O . PHE A 1 156 ? -9.126 -8.355 17.934 1.00 90.75 156 PHE A O 1
ATOM 1276 N N . TYR A 1 157 ? -8.348 -10.288 17.080 1.00 91.88 157 TYR A N 1
ATOM 1277 C CA . TYR A 1 157 ? -7.967 -9.719 15.792 1.00 91.88 157 TYR A CA 1
ATOM 1278 C C . TYR A 1 157 ? -9.194 -9.238 15.016 1.00 91.88 157 TYR A C 1
ATOM 1280 O O . TYR A 1 157 ? -9.227 -8.085 14.591 1.00 91.88 157 TYR A O 1
ATOM 1288 N N . LEU A 1 158 ? -10.208 -10.098 14.885 1.00 92.56 158 LEU A N 1
ATOM 1289 C CA . LEU A 1 158 ? -11.427 -9.809 14.129 1.00 92.56 158 LEU A CA 1
ATOM 1290 C C . LEU A 1 158 ? -12.180 -8.595 14.685 1.00 92.56 158 LEU A C 1
ATOM 1292 O O . LEU A 1 158 ? -12.617 -7.749 13.906 1.00 92.56 158 LEU A O 1
ATOM 1296 N N . ASP A 1 159 ? -12.274 -8.467 16.010 1.00 93.19 159 ASP A N 1
ATOM 1297 C CA . ASP A 1 159 ? -12.962 -7.347 16.660 1.00 93.19 159 ASP A CA 1
ATOM 1298 C C . ASP A 1 159 ? -12.316 -6.002 16.300 1.00 93.19 159 ASP A C 1
ATOM 1300 O O . ASP A 1 159 ? -12.993 -5.053 15.903 1.00 93.19 159 ASP A O 1
ATOM 1304 N N . HIS A 1 160 ? -10.988 -5.915 16.393 1.00 94.00 160 HIS A N 1
ATOM 1305 C CA . HIS A 1 160 ? -10.262 -4.672 16.130 1.00 94.00 160 HIS A CA 1
ATOM 1306 C C . HIS A 1 160 ? -10.123 -4.395 14.632 1.00 94.00 160 HIS A C 1
ATOM 1308 O O . HIS A 1 160 ? -10.252 -3.243 14.211 1.00 94.00 160 HIS A O 1
ATOM 1314 N N . TRP A 1 161 ? -9.945 -5.441 13.821 1.00 94.81 161 TRP A N 1
ATOM 1315 C CA . TRP A 1 161 ? -10.015 -5.347 12.366 1.00 94.81 161 TRP A CA 1
ATOM 1316 C C . TRP A 1 161 ? -11.362 -4.767 11.920 1.00 94.81 161 TRP A C 1
ATOM 1318 O O . TRP A 1 161 ? -11.395 -3.824 11.129 1.00 94.81 161 TRP A O 1
ATOM 1328 N N . LEU A 1 162 ? -12.478 -5.235 12.490 1.00 94.62 162 LEU A N 1
ATOM 1329 C CA . LEU A 1 162 ? -13.811 -4.746 12.140 1.00 94.62 162 LEU A CA 1
ATOM 1330 C C . LEU A 1 162 ? -13.981 -3.257 12.474 1.00 94.62 162 LEU A C 1
ATOM 1332 O O . LEU A 1 162 ? -14.547 -2.507 11.676 1.00 94.62 162 LEU A O 1
ATOM 1336 N N . VAL A 1 163 ? -13.455 -2.802 13.616 1.00 94.56 163 VAL A N 1
ATOM 1337 C CA . VAL A 1 163 ? -13.449 -1.371 13.975 1.00 94.56 163 VAL A CA 1
ATOM 1338 C C . VAL A 1 163 ? -12.675 -0.553 12.937 1.00 94.56 163 VAL A C 1
ATOM 1340 O O . VAL A 1 163 ? -13.160 0.490 12.490 1.00 94.56 163 VAL A O 1
ATOM 1343 N N . GLY A 1 164 ? -11.509 -1.037 12.506 1.00 94.75 164 GLY A N 1
ATOM 1344 C CA . GLY A 1 164 ? -10.706 -0.420 11.448 1.00 94.75 164 GLY A CA 1
ATOM 1345 C C . GLY A 1 164 ? -11.448 -0.306 10.132 1.00 94.75 164 GLY A C 1
ATOM 1346 O O . GLY A 1 164 ? -11.593 0.784 9.577 1.00 94.75 164 GLY A O 1
ATOM 1347 N N . PHE A 1 165 ? -12.010 -1.422 9.686 1.00 94.44 165 PHE A N 1
ATOM 1348 C CA . PHE A 1 165 ? -12.752 -1.513 8.438 1.00 94.44 165 PHE A CA 1
ATOM 1349 C C . PHE A 1 165 ? -13.967 -0.574 8.404 1.00 94.44 165 PHE A C 1
ATOM 1351 O O . PHE A 1 165 ? -14.254 0.073 7.394 1.00 94.44 165 PHE A O 1
ATOM 1358 N N . LEU A 1 166 ? -14.668 -0.431 9.531 1.00 93.31 166 LEU A N 1
ATOM 1359 C CA . LEU A 1 166 ? -15.832 0.449 9.646 1.00 93.31 166 LEU A CA 1
ATOM 1360 C C . LEU A 1 166 ? -15.480 1.928 9.875 1.00 93.31 166 LEU A C 1
ATOM 1362 O O . LEU A 1 166 ? -16.364 2.781 9.731 1.00 93.31 166 LEU A O 1
ATOM 1366 N N . SER A 1 167 ? -14.221 2.261 10.184 1.00 85.44 167 SER A N 1
ATOM 1367 C CA . SER A 1 167 ? -13.789 3.637 10.489 1.00 85.44 167 SER A CA 1
ATOM 1368 C C . SER A 1 167 ? -14.009 4.605 9.316 1.00 85.44 167 SER A C 1
ATOM 1370 O O . SER A 1 167 ? -14.239 5.793 9.532 1.00 85.44 167 SER A O 1
ATOM 1372 N N . ARG A 1 168 ? -14.108 4.090 8.083 1.00 68.94 168 ARG A N 1
ATOM 1373 C CA . ARG A 1 168 ? -14.542 4.838 6.889 1.00 68.94 168 ARG A CA 1
ATOM 1374 C C . ARG A 1 168 ? -15.902 5.537 7.047 1.00 68.94 168 ARG A C 1
ATOM 1376 O O . ARG A 1 168 ? -16.144 6.575 6.437 1.00 68.94 168 ARG A O 1
ATOM 1383 N N . ARG A 1 169 ? -16.825 4.966 7.833 1.00 54.25 169 ARG A N 1
ATOM 1384 C CA . ARG A 1 169 ? -18.225 5.432 7.934 1.00 54.25 169 ARG A CA 1
ATOM 1385 C C . ARG A 1 169 ? -18.532 6.256 9.185 1.00 54.25 169 ARG A C 1
ATOM 1387 O O . ARG A 1 169 ? -19.612 6.839 9.260 1.00 54.25 169 ARG A O 1
ATOM 1394 N N . ARG A 1 170 ? -17.625 6.329 10.167 1.00 50.28 170 ARG A N 1
ATOM 1395 C CA . ARG A 1 170 ? -17.832 7.079 11.419 1.00 50.28 170 ARG A CA 1
ATOM 1396 C C . ARG A 1 170 ? -16.573 7.856 11.800 1.00 50.28 170 ARG A C 1
ATOM 1398 O O . ARG A 1 170 ? -15.637 7.295 12.353 1.00 50.28 170 ARG A O 1
ATOM 1405 N N . ARG A 1 171 ? -16.598 9.177 11.587 1.00 49.62 171 ARG A N 1
ATOM 1406 C CA . ARG A 1 171 ? -15.513 10.119 11.941 1.00 49.62 171 ARG A CA 1
ATOM 1407 C C . ARG A 1 171 ? -15.199 10.209 13.450 1.00 49.62 171 ARG A C 1
ATOM 1409 O O . ARG A 1 171 ? -14.261 10.896 13.824 1.00 49.62 171 ARG A O 1
ATOM 1416 N N . SER A 1 172 ? -15.963 9.548 14.325 1.00 44.91 172 SER A N 1
ATOM 1417 C CA . SER A 1 172 ? -15.902 9.731 15.784 1.00 44.91 172 SER A CA 1
ATOM 1418 C C . SER A 1 172 ? -15.139 8.650 16.567 1.00 44.91 172 SER A C 1
ATOM 1420 O O . SER A 1 172 ? -15.157 8.695 17.791 1.00 44.91 172 SER A O 1
ATOM 1422 N N . VAL A 1 173 ? -14.504 7.663 15.918 1.00 50.28 173 VAL A N 1
ATOM 1423 C CA . VAL A 1 173 ? -13.942 6.477 16.617 1.00 50.28 173 VAL A CA 1
ATOM 1424 C C . VAL A 1 173 ? -12.441 6.605 16.947 1.00 50.28 173 VAL A C 1
ATOM 1426 O O . VAL A 1 173 ? -11.874 5.755 17.623 1.00 50.28 173 VAL A O 1
ATOM 1429 N N . PHE A 1 174 ? -11.785 7.697 16.553 1.00 49.19 174 PHE A N 1
ATOM 1430 C CA . PHE A 1 174 ? -10.327 7.838 16.681 1.00 49.19 174 PHE A CA 1
ATOM 1431 C C . PHE A 1 174 ? -9.794 8.056 18.109 1.00 49.19 174 PHE A C 1
ATOM 1433 O O . PHE A 1 174 ? -8.598 7.918 18.325 1.00 49.19 174 PHE A O 1
ATOM 1440 N N . TYR A 1 175 ? -10.640 8.352 19.099 1.00 46.22 175 TYR A N 1
ATOM 1441 C CA . TYR A 1 175 ? -10.190 8.694 20.460 1.00 46.22 175 TYR A CA 1
ATOM 1442 C C . TYR A 1 175 ? -9.977 7.490 21.397 1.00 46.22 175 TYR A C 1
ATOM 1444 O O . TYR A 1 175 ? -9.871 7.672 22.608 1.00 46.22 175 TYR A O 1
ATOM 1452 N N . SER A 1 176 ? -9.971 6.255 20.891 1.00 42.69 176 SER A N 1
ATOM 1453 C CA . SER A 1 176 ? -9.950 5.049 21.742 1.00 42.69 176 SER A CA 1
ATOM 1454 C C . SER A 1 176 ? -8.993 3.950 21.269 1.00 42.69 176 SER A C 1
ATOM 1456 O O . SER A 1 176 ? -9.113 2.810 21.726 1.00 42.69 176 SER A O 1
ATOM 1458 N N . ILE A 1 177 ? -8.072 4.279 20.359 1.00 49.53 177 ILE A N 1
ATOM 1459 C CA . ILE A 1 177 ? -7.111 3.354 19.739 1.00 49.53 177 ILE A CA 1
ATOM 1460 C C . ILE A 1 177 ? -5.696 3.805 20.067 1.00 49.53 177 ILE A C 1
ATOM 1462 O O . ILE A 1 177 ? -5.447 5.027 19.967 1.00 49.53 177 ILE A O 1
#

InterPro domains:
  IPR004860 Homing endonuclease, LAGLIDADG domain [PF00961] (16-110)
  IPR027434 Homing endonuclease [G3DSA:3.10.28.10] (1-139)
  IPR027434 Homing endonuclease [SSF55608] (6-130)
  IPR051289 LAGLIDADG Homing Endonuclease [PTHR36181] (4-166)

Organism: NCBI:txid1916073

Foldseek 3Di:
DDDPPPVPPLCQLLVLLLCLAFKDWDWDWDFDADPVRDGQWTFIWTKIKGKDQLVCVVVLVVNCVVLVVQWDWDDDVVVSIIMTMDTDLVSLVSCCVVHCVVAPRQDPVSNLSNQLRVQCSVVVPGIGRDPVRSCVRRVDPSPPPNVVNNPDDDPSSVVSSNNNNCCVPDVPPPPPD

Sequence (177 aa):
MMITNNNNNKFFPWFVGFCDAECSFITNLVPRINKHNIITSYRVSYRIQMGLHIKDKVILEHINLQLGGIGKIYDYPIKQESTLCFITFEAIEKVIEDVFSKYPLLTSYQATRYERLRKGVMEKINKVNCIDEFNSILLVPVGGYIETSQMNCSQFYLDHWLVGFLSRRRRSVFYSI